Protein AF-A0A1M4ND52-F1 (afdb_monomer)

Sequence (112 aa):
MIVETLTRTENSGKLTYLYKYNLIEGKIFMEFNGGNQSIKSYGIEVERIDISHGKTVNIKNESIENISPQKEKVYKLLKMLHQHGVSPIHLVDVIGEYVDEWVRDFDLILEN

pLDDT: mean 94.56, std 6.14, range [56.28, 98.75]

Foldseek 3Di:
DFDDWDWDWDDDPQKIKIKIKTWDKDWDWDDDPNDIDIQIFIWIKMKIFIDGPNDTPDIDIAIDTRQASDSVVRVVVSVVCSVVVPHRVCPCVVCVVSSVVRVCNVVVVSVD

Radius of gyration: 16.42 Å; Cα contacts (8 Å, |Δi|>4): 220; chains: 1; bounding box: 44×20×49 Å

Solvent-accessible surface area (backbone atoms only — not comparable to full-atom values): 6278 Å² total; per-residue (Å²): 86,81,77,47,76,50,76,49,78,47,78,57,94,69,36,38,38,44,35,39,42,31,39,29,44,52,69,47,78,45,80,53,97,92,41,80,44,78,43,61,19,23,22,46,36,28,37,35,38,35,28,42,91,92,36,82,76,48,76,44,70,37,71,47,74,66,36,30,56,50,59,71,61,53,48,53,52,51,50,51,38,59,75,70,63,66,47,30,92,48,44,59,84,73,42,43,69,59,36,68,68,28,55,58,52,53,57,60,59,75,78,106

Nearest PDB structures (foldseek):
  3f8h-assembly1_B  TM=4.693E-01  e=2.797E+00  Ruegeria sp. TM1040
  5k95-assembly1_A  TM=6.028E-01  e=9.303E+00  Neisseria gonorrhoeae FA 1090
  6baq-assembly5_E  TM=3.039E-01  e=3.349E+00  Mus musculus

Secondary structure (DSSP, 8-state):
-EEEEEEEEEEETTEEEEEEEEEEEEEEEEEETTEEEEEEEEEEEEEEEEEETTEEEEEEEEEEEEEES-HHHHHHHH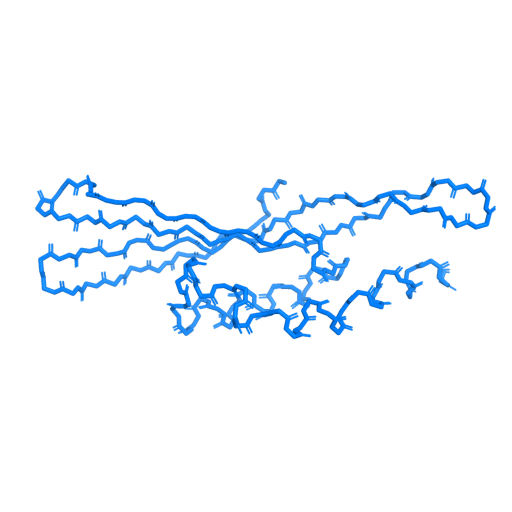HHHHHHT--GGGHHHHHHHHHHHHTHHHHHHHT-

Structure (mmCIF, N/CA/C/O backbone):
data_AF-A0A1M4ND52-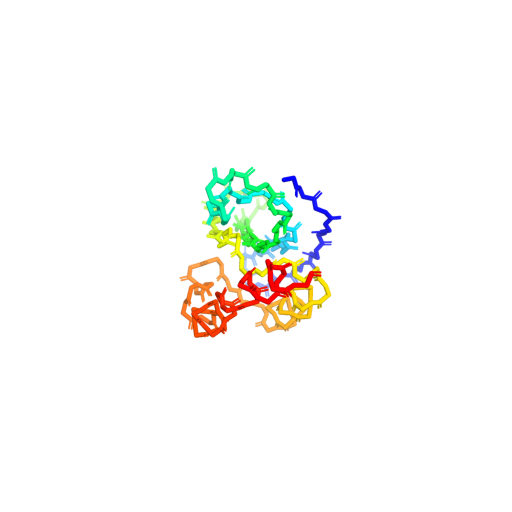F1
#
_entry.id   AF-A0A1M4ND52-F1
#
loop_
_atom_site.group_PDB
_atom_site.id
_atom_site.type_symbol
_atom_site.label_atom_id
_atom_site.label_alt_id
_atom_site.label_comp_id
_atom_site.label_asym_id
_atom_site.label_entity_id
_atom_site.label_seq_id
_atom_site.pdbx_PDB_ins_code
_atom_site.Cartn_x
_atom_site.Cartn_y
_atom_site.Cartn_z
_atom_site.occupancy
_atom_site.B_iso_or_equiv
_atom_site.auth_seq_id
_atom_site.auth_comp_id
_atom_site.auth_asym_id
_atom_site.auth_atom_id
_atom_site.pdbx_PDB_model_num
ATOM 1 N N . MET A 1 1 ? 10.485 4.369 0.777 1.00 94.31 1 MET A N 1
ATOM 2 C CA . MET A 1 1 ? 10.208 5.640 1.494 1.00 94.31 1 MET A CA 1
ATOM 3 C C . MET A 1 1 ? 8.735 5.974 1.332 1.00 94.31 1 MET A C 1
ATOM 5 O O . MET A 1 1 ? 8.254 5.871 0.216 1.00 94.31 1 MET A O 1
ATOM 9 N N . ILE A 1 2 ? 8.021 6.368 2.389 1.00 97.06 2 ILE A N 1
ATOM 10 C CA . ILE A 1 2 ? 6.630 6.833 2.249 1.00 97.06 2 ILE A CA 1
ATOM 11 C C . ILE A 1 2 ? 6.634 8.218 1.595 1.00 97.06 2 ILE A C 1
ATOM 13 O O . ILE A 1 2 ? 7.341 9.116 2.046 1.00 97.06 2 ILE A O 1
ATOM 17 N N . VAL A 1 3 ? 5.864 8.367 0.523 1.00 97.12 3 VAL A N 1
ATOM 18 C CA . VAL A 1 3 ? 5.712 9.616 -0.236 1.00 97.12 3 VAL A CA 1
ATOM 19 C C . VAL A 1 3 ? 4.428 10.334 0.145 1.00 97.12 3 VAL A C 1
ATOM 21 O O . VAL A 1 3 ? 4.409 11.558 0.232 1.00 97.12 3 VAL A O 1
ATOM 24 N N . GLU A 1 4 ? 3.351 9.582 0.354 1.00 97.88 4 GLU A N 1
ATOM 25 C CA . GLU A 1 4 ? 2.038 10.122 0.682 1.00 97.88 4 GLU A CA 1
ATOM 26 C C . GLU A 1 4 ? 1.249 9.108 1.507 1.00 97.88 4 GLU A C 1
ATOM 28 O O . GLU A 1 4 ? 1.418 7.902 1.331 1.00 97.88 4 GLU A O 1
ATOM 33 N N . THR A 1 5 ? 0.376 9.597 2.385 1.00 98.50 5 THR A N 1
ATOM 34 C CA . THR A 1 5 ? -0.489 8.767 3.226 1.00 98.50 5 THR A CA 1
ATOM 35 C C . THR A 1 5 ? -1.919 9.282 3.160 1.00 98.50 5 THR A C 1
ATOM 37 O O . THR A 1 5 ? -2.176 10.456 3.428 1.00 98.50 5 THR A O 1
ATOM 40 N N . LEU A 1 6 ? -2.861 8.384 2.878 1.00 98.69 6 LEU A N 1
ATOM 41 C CA . LEU A 1 6 ? -4.291 8.604 3.076 1.00 98.69 6 LEU A CA 1
ATOM 42 C C . LEU A 1 6 ? -4.734 7.848 4.327 1.00 98.69 6 LEU A C 1
ATOM 44 O O . LEU A 1 6 ? -4.377 6.686 4.517 1.00 98.69 6 LEU A O 1
ATOM 48 N N . THR A 1 7 ? -5.526 8.486 5.183 1.00 98.38 7 THR A N 1
ATOM 49 C CA . THR A 1 7 ? -6.051 7.861 6.402 1.00 98.38 7 THR A CA 1
ATOM 50 C C . THR A 1 7 ? -7.555 7.666 6.309 1.00 98.38 7 THR A C 1
ATOM 52 O O . THR A 1 7 ? -8.269 8.429 5.651 1.00 98.38 7 THR A O 1
ATOM 55 N N . ARG A 1 8 ? -8.051 6.615 6.957 1.00 97.56 8 ARG A N 1
ATOM 56 C CA . ARG A 1 8 ? -9.482 6.327 7.058 1.00 97.56 8 ARG A CA 1
ATOM 57 C C . ARG A 1 8 ? -9.780 5.739 8.427 1.00 97.56 8 ARG A C 1
ATOM 59 O O . ARG A 1 8 ? -9.050 4.878 8.904 1.00 97.56 8 ARG A O 1
ATOM 66 N N . THR A 1 9 ? -10.868 6.195 9.032 1.00 97.19 9 THR A N 1
ATOM 67 C CA . THR A 1 9 ? -11.345 5.682 10.315 1.00 97.19 9 THR A CA 1
ATOM 68 C C . THR A 1 9 ? -12.725 5.092 10.124 1.00 97.19 9 THR A C 1
ATOM 70 O O . THR A 1 9 ? -13.620 5.766 9.616 1.00 97.19 9 THR A O 1
ATOM 73 N N . GLU A 1 10 ? -12.907 3.853 10.564 1.00 95.38 10 GLU A N 1
ATOM 74 C CA . GLU A 1 10 ? -14.199 3.177 10.547 1.00 95.38 10 GLU A CA 1
ATOM 75 C C . GLU A 1 10 ? -14.572 2.731 11.955 1.00 95.38 10 GLU A C 1
ATOM 77 O O . GLU A 1 10 ? -13.745 2.203 12.695 1.00 95.38 10 GLU A O 1
ATOM 82 N N . ASN A 1 11 ? -15.833 2.933 12.329 1.00 93.81 11 ASN A N 1
ATOM 83 C CA . ASN A 1 11 ? -16.357 2.496 13.616 1.00 93.81 11 ASN A CA 1
ATOM 84 C C . ASN A 1 11 ? -17.356 1.363 13.387 1.00 93.81 11 ASN A C 1
ATOM 86 O O . ASN A 1 11 ? -18.331 1.534 12.658 1.00 93.81 11 ASN A O 1
ATOM 90 N N . SER A 1 12 ? -17.125 0.223 14.033 1.00 89.06 12 SER A N 1
ATOM 91 C CA . SER A 1 12 ? -18.015 -0.936 14.013 1.00 89.06 12 SER A CA 1
ATOM 92 C C . SER A 1 12 ? -18.278 -1.401 15.444 1.00 89.06 12 SER A C 1
ATOM 94 O O . SER A 1 12 ? -17.508 -2.150 16.050 1.00 89.06 12 SER A O 1
ATOM 96 N N . GLY A 1 13 ? -19.366 -0.898 16.030 1.00 88.81 13 GLY A N 1
ATOM 97 C CA . GLY A 1 13 ? -19.750 -1.203 17.408 1.00 88.81 13 GLY A CA 1
ATOM 98 C C . GLY A 1 13 ? -18.675 -0.797 18.423 1.00 88.81 13 GLY A C 1
ATOM 99 O O . GLY A 1 13 ? -18.461 0.385 18.667 1.00 88.81 13 GLY A O 1
ATOM 100 N N . LYS A 1 14 ? -18.019 -1.790 19.038 1.00 90.44 14 LYS A N 1
ATOM 101 C CA . LYS A 1 14 ? -16.949 -1.595 20.040 1.00 90.44 14 LYS A 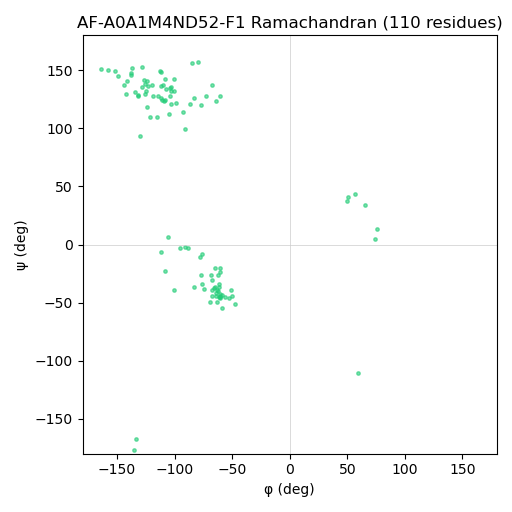CA 1
ATOM 102 C C . LYS A 1 14 ? -15.541 -1.542 19.438 1.00 90.44 14 LYS A C 1
ATOM 104 O O . LYS A 1 14 ? -14.573 -1.429 20.194 1.00 90.44 14 LYS A O 1
ATOM 109 N N . LEU A 1 15 ? -15.426 -1.711 18.122 1.00 94.81 15 LEU A N 1
ATOM 110 C CA . LEU A 1 15 ? -14.164 -1.688 17.397 1.00 94.81 15 LEU A CA 1
ATOM 111 C C . LEU A 1 15 ? -14.053 -0.401 16.583 1.00 94.81 15 LEU A C 1
ATOM 113 O O . LEU A 1 15 ? -14.981 -0.020 15.870 1.00 94.81 15 LEU A O 1
ATOM 117 N N . THR A 1 16 ? -12.892 0.232 16.670 1.00 96.94 16 THR A N 1
ATOM 118 C CA . THR A 1 16 ? -12.473 1.309 15.776 1.00 96.94 16 THR A CA 1
ATOM 119 C C . THR A 1 16 ? -11.320 0.790 14.933 1.00 96.94 16 THR A C 1
ATOM 121 O O . THR A 1 16 ? -10.331 0.298 15.472 1.00 96.94 16 THR A O 1
ATOM 124 N N . TYR A 1 17 ? -11.445 0.903 13.617 1.00 97.19 17 TYR A N 1
ATOM 125 C CA . TYR A 1 17 ? -10.412 0.550 12.657 1.00 97.19 17 TYR A CA 1
ATOM 126 C C . TYR A 1 17 ? -9.753 1.822 12.145 1.00 97.19 17 TYR A C 1
ATOM 128 O O . TYR A 1 17 ? -10.423 2.690 11.581 1.00 97.19 17 TYR A O 1
ATOM 136 N N . LEU A 1 18 ? -8.444 1.932 12.344 1.00 97.94 18 LEU A N 1
ATOM 137 C CA . LEU A 1 18 ? -7.630 3.009 11.798 1.00 97.94 18 LEU A CA 1
ATOM 138 C C . LEU A 1 18 ? -6.821 2.458 10.635 1.00 97.94 18 LEU A C 1
ATOM 140 O O . LEU A 1 18 ? -5.930 1.636 10.838 1.00 97.94 18 LEU A O 1
ATOM 144 N N . TYR A 1 19 ? -7.131 2.918 9.433 1.00 98.38 19 TYR A N 1
ATOM 145 C CA . TYR A 1 19 ? -6.427 2.546 8.220 1.00 98.38 19 TYR A CA 1
ATOM 146 C C . TYR A 1 19 ? -5.443 3.633 7.805 1.00 98.38 19 TYR A C 1
ATOM 148 O O . TYR A 1 19 ? -5.751 4.831 7.869 1.00 98.38 19 TYR A O 1
ATOM 156 N N . LYS A 1 20 ? -4.291 3.200 7.298 1.00 98.62 20 LYS A N 1
ATOM 157 C CA . LYS A 1 20 ? -3.360 4.031 6.537 1.00 98.62 20 LYS A CA 1
ATOM 158 C C . LYS A 1 20 ? -3.089 3.366 5.201 1.00 98.62 20 LYS A C 1
ATOM 160 O O . LYS A 1 20 ? -2.780 2.182 5.150 1.00 98.62 20 LYS A O 1
ATOM 165 N N . TYR A 1 21 ? -3.181 4.156 4.146 1.00 98.75 21 TYR A N 1
ATOM 166 C CA . TYR A 1 21 ? -2.849 3.774 2.785 1.00 98.75 21 TYR A CA 1
ATOM 167 C C . TYR A 1 21 ? -1.661 4.629 2.368 1.00 98.75 21 TYR A C 1
ATOM 169 O O . TYR A 1 21 ? -1.800 5.841 2.195 1.00 98.75 21 TYR A O 1
ATOM 177 N N . ASN A 1 22 ? -0.497 4.012 2.235 1.00 98.75 22 ASN A N 1
ATOM 178 C CA . ASN A 1 22 ? 0.755 4.687 1.947 1.00 98.75 22 ASN A CA 1
ATOM 179 C C . ASN A 1 22 ? 1.145 4.470 0.485 1.00 98.75 22 ASN A C 1
ATOM 181 O O . ASN A 1 22 ? 1.253 3.336 0.025 1.00 98.75 22 ASN A O 1
ATOM 185 N N . LEU A 1 23 ? 1.418 5.562 -0.228 1.00 98.75 23 LEU A N 1
ATOM 186 C CA . LEU A 1 23 ? 2.217 5.521 -1.446 1.00 98.75 23 LEU A CA 1
ATOM 187 C C . LEU A 1 23 ? 3.681 5.387 -1.035 1.00 98.75 23 LEU A C 1
ATOM 189 O O . LEU A 1 23 ? 4.212 6.274 -0.359 1.00 98.75 23 LEU A O 1
ATOM 193 N N . ILE A 1 24 ? 4.345 4.320 -1.461 1.00 98.62 24 ILE A N 1
ATOM 194 C CA . ILE A 1 24 ? 5.760 4.093 -1.168 1.00 98.62 24 ILE A CA 1
ATOM 195 C C . ILE A 1 24 ? 6.597 4.238 -2.437 1.00 98.62 24 ILE A C 1
ATOM 197 O O . ILE A 1 24 ? 6.219 3.778 -3.505 1.00 98.62 24 ILE A O 1
ATOM 201 N N . GLU A 1 25 ? 7.737 4.907 -2.327 1.00 98.38 25 GLU A N 1
ATOM 202 C CA . GLU A 1 25 ? 8.759 5.000 -3.367 1.00 98.38 25 GLU A CA 1
ATOM 203 C C . GLU A 1 25 ? 9.900 4.031 -3.059 1.00 98.38 25 GLU A C 1
ATOM 205 O O . GLU A 1 25 ? 10.433 4.004 -1.941 1.00 98.38 25 GLU A O 1
ATOM 210 N N . GLY A 1 26 ? 10.282 3.273 -4.076 1.00 96.75 26 GLY A N 1
ATOM 211 C CA . GLY A 1 26 ? 11.400 2.349 -4.101 1.00 96.75 26 GLY A CA 1
ATOM 212 C C . GLY A 1 26 ? 12.237 2.525 -5.364 1.00 96.75 26 GLY A C 1
ATOM 213 O O . GLY A 1 26 ? 12.123 3.511 -6.104 1.00 96.75 26 GLY A O 1
ATOM 214 N 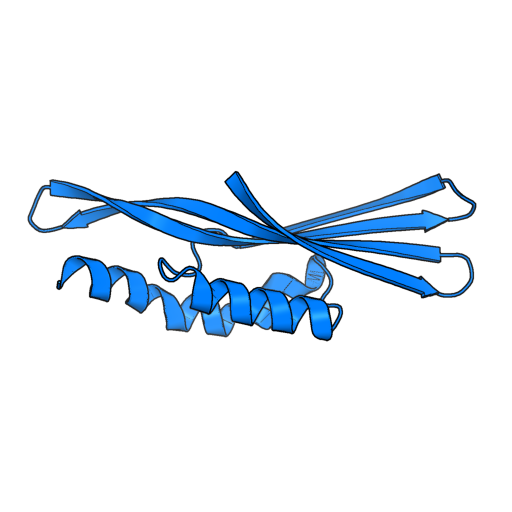N . LYS A 1 27 ? 13.117 1.558 -5.593 1.00 95.06 27 LYS A N 1
ATOM 215 C CA . LYS A 1 27 ? 13.954 1.475 -6.786 1.00 95.06 27 LYS A CA 1
ATOM 216 C C . LYS A 1 27 ? 14.058 0.023 -7.206 1.00 95.06 27 LYS A C 1
ATOM 218 O O . LYS A 1 27 ? 14.230 -0.841 -6.351 1.00 95.06 27 LYS A O 1
ATOM 223 N N . ILE A 1 28 ? 14.030 -0.206 -8.509 1.00 92.88 28 ILE A N 1
ATOM 224 C CA . ILE A 1 28 ? 14.394 -1.489 -9.098 1.00 92.88 28 ILE A CA 1
ATOM 225 C C . ILE A 1 28 ? 15.672 -1.320 -9.909 1.00 92.88 28 ILE A C 1
ATOM 227 O O . ILE A 1 28 ? 15.938 -0.245 -10.450 1.00 92.88 28 ILE A O 1
ATOM 231 N N . PHE A 1 29 ? 16.464 -2.381 -9.978 1.00 91.12 29 PHE A N 1
ATOM 232 C CA . PHE A 1 29 ? 17.643 -2.440 -10.828 1.00 91.12 29 PHE A CA 1
ATOM 233 C C . PHE A 1 29 ? 17.345 -3.391 -11.974 1.00 91.12 29 PHE A C 1
ATOM 235 O O . PHE A 1 29 ? 16.974 -4.537 -11.730 1.00 91.12 29 PHE A O 1
ATOM 242 N N . MET A 1 30 ? 17.490 -2.911 -13.202 1.00 86.69 30 MET A N 1
ATOM 243 C CA . MET A 1 30 ? 17.285 -3.710 -14.404 1.00 86.69 30 MET A CA 1
ATOM 244 C C . MET A 1 30 ? 18.511 -3.629 -15.298 1.00 86.69 30 MET A C 1
ATOM 246 O O . MET A 1 30 ? 19.134 -2.572 -15.418 1.00 86.69 30 MET A O 1
ATOM 250 N N . GLU A 1 31 ? 18.854 -4.755 -15.913 1.00 85.12 31 GLU A N 1
ATOM 251 C CA . GLU A 1 31 ? 19.905 -4.807 -16.918 1.00 85.12 31 GLU A CA 1
ATOM 252 C C . GLU A 1 31 ? 19.327 -4.384 -18.270 1.00 85.12 31 GLU A C 1
ATOM 254 O O . GLU A 1 31 ? 18.336 -4.940 -18.740 1.00 85.12 31 GLU A O 1
ATOM 259 N N . PHE A 1 32 ? 19.952 -3.394 -18.899 1.00 82.00 32 PHE A N 1
ATOM 260 C CA . PHE A 1 32 ? 19.574 -2.908 -20.2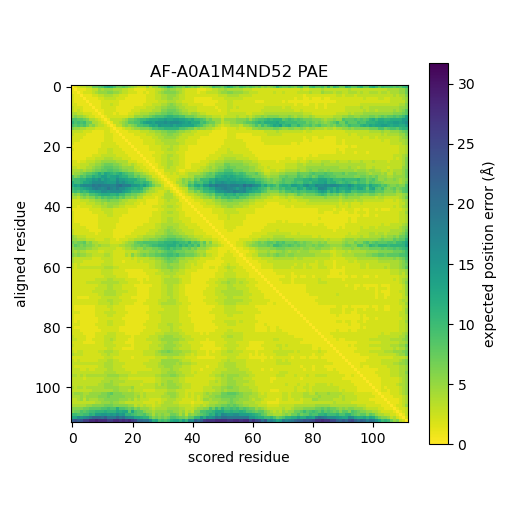17 1.00 82.00 32 PHE A CA 1
ATOM 261 C C . PHE A 1 32 ? 20.826 -2.544 -21.015 1.00 82.00 32 PHE A C 1
ATOM 263 O O . PHE A 1 32 ? 21.696 -1.823 -20.524 1.00 82.00 32 PHE A O 1
ATOM 270 N N . ASN A 1 33 ? 20.937 -3.052 -22.246 1.00 81.69 33 ASN A N 1
ATOM 271 C CA . ASN A 1 33 ? 22.091 -2.846 -23.134 1.00 81.69 33 ASN A CA 1
ATOM 272 C C . ASN A 1 33 ? 23.463 -3.124 -22.476 1.00 81.69 33 ASN A C 1
ATOM 274 O O . ASN A 1 33 ? 24.440 -2.421 -22.734 1.00 81.69 33 ASN A O 1
ATOM 278 N N . GLY A 1 34 ? 23.541 -4.148 -21.617 1.00 80.38 34 GLY A N 1
ATOM 279 C CA . GLY A 1 34 ? 24.778 -4.550 -20.935 1.00 80.38 34 GLY A CA 1
ATOM 280 C C . GLY A 1 34 ? 25.198 -3.646 -19.769 1.00 80.38 34 GLY A C 1
ATOM 281 O O . GLY A 1 34 ? 26.335 -3.740 -19.306 1.00 80.38 34 GLY A O 1
ATOM 282 N N . GLY A 1 35 ? 24.309 -2.765 -19.294 1.00 82.19 35 GLY A N 1
ATOM 283 C CA . GLY A 1 35 ? 24.502 -1.952 -18.094 1.00 82.19 35 GLY A CA 1
ATOM 284 C C . GLY A 1 35 ? 23.324 -2.059 -17.123 1.00 82.19 35 GLY A C 1
ATOM 285 O O . GLY A 1 35 ? 22.190 -2.293 -17.529 1.00 82.19 35 GLY A O 1
ATOM 286 N N . ASN A 1 36 ? 23.579 -1.851 -15.829 1.00 85.44 36 ASN A N 1
ATOM 287 C CA . ASN A 1 36 ? 22.524 -1.800 -14.814 1.00 85.44 36 ASN A CA 1
ATOM 288 C C . ASN A 1 36 ? 21.954 -0.385 -14.706 1.00 85.44 36 ASN A C 1
ATOM 290 O O . ASN A 1 36 ? 22.672 0.553 -14.351 1.00 85.44 36 ASN A O 1
ATOM 294 N N . GLN A 1 37 ? 20.653 -0.243 -14.940 1.00 87.88 37 GLN A N 1
ATOM 295 C CA . GLN A 1 37 ? 19.911 0.981 -14.674 1.00 87.88 37 GLN A CA 1
ATOM 296 C C . GLN A 1 37 ? 19.086 0.855 -13.396 1.00 87.88 37 GLN A C 1
ATOM 298 O O . GLN A 1 37 ? 18.416 -0.144 -13.152 1.00 87.88 37 GLN A O 1
ATOM 303 N N . SER A 1 38 ? 19.126 1.907 -12.577 1.00 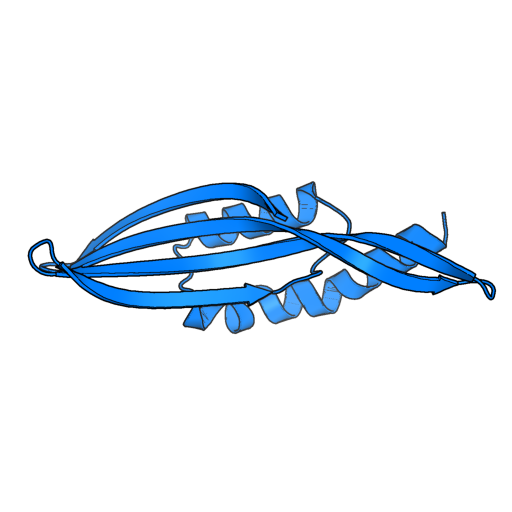91.56 38 SER A N 1
ATOM 304 C CA . SER A 1 38 ? 18.246 2.068 -11.420 1.00 91.56 38 SER A CA 1
ATOM 305 C C . SER A 1 38 ? 17.018 2.860 -11.842 1.00 91.56 38 SER A C 1
ATOM 307 O O . SER A 1 38 ? 17.123 4.065 -12.074 1.00 91.56 38 SER A O 1
ATOM 309 N N . ILE A 1 39 ? 15.849 2.233 -11.823 1.00 93.75 39 ILE A N 1
ATOM 310 C CA . ILE A 1 39 ? 14.580 2.889 -12.136 1.00 93.75 39 ILE A CA 1
ATOM 311 C C . ILE A 1 39 ? 13.825 3.169 -10.844 1.00 93.75 39 ILE A C 1
ATOM 313 O O . ILE A 1 39 ? 13.704 2.312 -9.966 1.00 93.75 39 ILE A O 1
ATOM 317 N N . LYS A 1 40 ? 13.331 4.402 -10.709 1.00 95.06 40 LYS A N 1
ATOM 318 C CA . LYS A 1 40 ? 12.450 4.767 -9.601 1.00 95.06 40 LYS A CA 1
ATOM 319 C C . LYS A 1 40 ? 11.119 4.041 -9.763 1.00 95.06 40 LYS A C 1
ATOM 321 O O . LYS A 1 40 ? 10.572 3.989 -10.857 1.00 95.06 40 LYS A O 1
ATOM 326 N N . SER A 1 41 ? 10.598 3.524 -8.662 1.00 97.06 41 SER A N 1
ATOM 327 C CA . SER A 1 41 ? 9.403 2.697 -8.663 1.00 97.06 41 SER A CA 1
ATOM 328 C C . SER A 1 41 ? 8.471 3.077 -7.523 1.00 97.06 41 SER A C 1
ATOM 330 O O . SER A 1 41 ? 8.926 3.573 -6.491 1.00 97.06 41 SER A O 1
ATOM 332 N N . TYR A 1 42 ? 7.172 2.867 -7.701 1.00 98.44 42 TYR A N 1
ATOM 333 C CA . TYR A 1 42 ? 6.156 3.184 -6.707 1.00 98.44 42 TYR A CA 1
ATOM 334 C C . TYR A 1 42 ? 5.325 1.954 -6.369 1.00 98.44 42 TYR A C 1
ATOM 336 O O . TYR A 1 42 ? 4.988 1.162 -7.242 1.00 98.44 42 TYR A O 1
ATOM 344 N N . GLY A 1 43 ? 4.990 1.809 -5.094 1.00 98.44 43 GLY A N 1
ATOM 345 C CA . GLY A 1 43 ? 4.166 0.738 -4.554 1.00 98.44 43 GLY A CA 1
ATOM 346 C C . GLY A 1 43 ? 3.125 1.267 -3.575 1.00 98.44 43 GLY A C 1
ATOM 347 O O . GLY A 1 43 ? 3.022 2.477 -3.341 1.00 98.44 43 GLY A O 1
ATOM 348 N N . ILE A 1 44 ? 2.368 0.348 -2.988 1.00 98.75 44 ILE A N 1
ATOM 349 C CA . ILE A 1 44 ? 1.320 0.649 -2.014 1.00 98.75 44 ILE A CA 1
ATOM 350 C C . ILE A 1 44 ? 1.529 -0.210 -0.772 1.00 98.75 44 ILE A C 1
ATOM 352 O O . ILE A 1 44 ? 1.755 -1.411 -0.874 1.00 98.75 44 ILE A O 1
ATOM 356 N N . GLU A 1 45 ? 1.404 0.404 0.397 1.00 98.69 45 GLU A N 1
ATOM 357 C CA . GLU A 1 45 ? 1.312 -0.282 1.685 1.00 98.69 45 GLU A CA 1
ATOM 358 C C . GLU A 1 45 ? -0.024 0.073 2.345 1.00 98.69 45 GLU A C 1
ATOM 360 O O . GLU A 1 45 ? -0.445 1.233 2.329 1.00 98.69 45 GLU A O 1
ATOM 365 N N . VAL A 1 46 ? -0.698 -0.920 2.924 1.00 98.62 46 VAL A N 1
ATOM 366 C CA . VAL A 1 46 ? -1.944 -0.734 3.667 1.00 98.62 46 VAL A CA 1
ATOM 367 C C . VAL A 1 46 ? -1.780 -1.287 5.073 1.00 98.62 46 VAL A C 1
ATOM 369 O O . VAL A 1 46 ? -1.614 -2.487 5.265 1.00 98.62 46 VAL A O 1
ATOM 372 N N . GLU A 1 47 ? -1.922 -0.412 6.064 1.00 98.50 47 GLU A N 1
ATOM 373 C CA . GLU A 1 47 ? -1.941 -0.753 7.486 1.00 98.50 47 GLU A CA 1
ATOM 374 C C . GLU A 1 47 ? -3.361 -0.599 8.040 1.00 98.50 47 GLU A C 1
ATOM 376 O O . GLU A 1 47 ? -4.078 0.346 7.704 1.00 98.50 47 GLU A O 1
ATOM 381 N N . ARG A 1 48 ? -3.755 -1.500 8.942 1.00 98.19 48 ARG A N 1
ATOM 382 C CA . ARG A 1 48 ? -4.958 -1.387 9.766 1.00 98.19 48 ARG A CA 1
ATOM 383 C C . ARG A 1 48 ? -4.636 -1.675 11.227 1.00 98.19 48 ARG A C 1
ATOM 385 O O . ARG A 1 48 ? -4.100 -2.734 11.549 1.00 98.19 48 ARG A O 1
ATOM 392 N N . ILE A 1 49 ? -5.027 -0.761 12.106 1.00 98.00 49 ILE A N 1
ATOM 393 C CA . ILE A 1 49 ? -4.970 -0.923 13.559 1.00 98.00 49 ILE A CA 1
ATOM 394 C C . ILE A 1 49 ? -6.397 -1.073 14.084 1.00 98.00 49 ILE A C 1
ATOM 396 O O . ILE A 1 49 ? -7.235 -0.194 13.880 1.00 98.00 49 ILE A O 1
ATOM 400 N N . ASP A 1 50 ? -6.657 -2.171 14.787 1.00 97.19 50 ASP A N 1
ATOM 401 C CA . ASP A 1 50 ? -7.955 -2.472 15.384 1.00 97.19 50 ASP A CA 1
ATOM 402 C C . ASP A 1 50 ? -7.896 -2.075 16.866 1.00 97.19 50 ASP A C 1
ATOM 404 O O . ASP A 1 50 ? -7.059 -2.573 17.627 1.00 97.19 50 ASP A O 1
ATOM 408 N N . ILE A 1 51 ? -8.782 -1.178 17.289 1.00 97.44 51 ILE A N 1
ATOM 409 C CA . ILE A 1 51 ? -8.845 -0.641 18.650 1.00 97.44 51 ILE A CA 1
ATOM 410 C C . ILE A 1 51 ? -10.151 -1.088 19.299 1.00 97.44 51 ILE A C 1
ATOM 412 O O . ILE A 1 51 ? -11.229 -0.858 18.758 1.00 97.44 51 ILE A O 1
ATOM 416 N N . SER A 1 52 ? -10.068 -1.677 20.492 1.00 96.19 52 SER A N 1
ATOM 417 C CA . SER A 1 52 ? -11.222 -2.000 21.332 1.00 96.19 52 SER A CA 1
ATOM 418 C C . SER A 1 52 ? -11.051 -1.397 22.719 1.00 96.19 52 SER A C 1
ATOM 420 O O . SER A 1 52 ? -10.014 -1.582 23.352 1.00 96.19 52 SER A O 1
ATOM 422 N N . HIS A 1 53 ? -12.066 -0.681 23.212 1.00 91.00 53 HIS A N 1
ATOM 423 C CA . HIS A 1 53 ? -12.040 -0.037 24.537 1.00 91.00 53 HIS A CA 1
ATOM 424 C C . HIS A 1 53 ? -10.774 0.818 24.772 1.00 91.00 53 HIS A C 1
ATOM 426 O O . HIS A 1 53 ? -10.164 0.773 25.839 1.00 91.00 53 HIS A O 1
ATOM 432 N N . GLY A 1 54 ? -10.343 1.557 23.743 1.00 88.56 54 GLY A N 1
ATOM 433 C CA . GLY A 1 54 ? -9.150 2.410 23.792 1.00 88.56 54 GLY A CA 1
ATOM 434 C C . GLY A 1 54 ? -7.810 1.665 23.763 1.00 88.56 54 GLY A C 1
ATOM 435 O O . GLY A 1 54 ? -6.769 2.303 23.878 1.00 88.56 54 GLY A O 1
ATOM 436 N N . LYS A 1 55 ? -7.808 0.336 23.603 1.00 94.62 55 LYS A N 1
ATOM 437 C CA . LYS A 1 55 ? -6.593 -0.478 23.489 1.00 94.62 55 LYS A CA 1
ATOM 438 C C . LYS A 1 55 ? -6.465 -1.059 22.091 1.00 94.62 55 LYS A C 1
ATOM 440 O O . LYS A 1 55 ? -7.435 -1.584 21.547 1.00 94.62 55 LYS A O 1
ATOM 445 N N . THR A 1 56 ? -5.260 -1.016 21.536 1.00 96.31 56 THR A N 1
ATOM 446 C CA . THR A 1 56 ? -4.934 -1.759 20.319 1.00 96.31 56 THR A CA 1
ATOM 447 C C . THR A 1 56 ? -5.052 -3.251 20.599 1.00 96.31 56 THR A C 1
ATOM 449 O O . THR A 1 56 ? -4.414 -3.760 21.519 1.00 96.31 56 THR A O 1
ATOM 452 N N . VAL A 1 57 ? -5.880 -3.939 19.819 1.00 96.88 57 VAL A N 1
ATOM 453 C CA . VAL A 1 57 ? -6.085 -5.389 19.929 1.00 96.88 57 VAL A CA 1
ATOM 454 C C . VAL A 1 57 ? -5.473 -6.154 18.764 1.00 96.88 57 VAL A C 1
ATOM 456 O O . VAL A 1 57 ? -5.180 -7.336 18.911 1.00 96.88 57 VAL A O 1
ATOM 459 N N . ASN A 1 58 ? -5.264 -5.501 17.618 1.00 96.56 58 ASN A N 1
ATOM 460 C CA . ASN A 1 58 ? -4.679 -6.128 16.439 1.00 96.56 58 ASN A CA 1
ATOM 461 C C . ASN A 1 58 ? -4.059 -5.073 15.509 1.00 96.56 58 ASN A C 1
ATOM 463 O O . ASN A 1 58 ? -4.516 -3.931 15.463 1.00 96.56 58 ASN A O 1
ATOM 467 N N . ILE A 1 59 ? -3.022 -5.471 14.774 1.00 97.00 59 ILE A N 1
ATOM 468 C CA . ILE A 1 59 ? -2.376 -4.673 13.728 1.00 97.00 59 ILE A CA 1
ATOM 469 C C . ILE A 1 59 ? -2.185 -5.591 12.522 1.00 97.00 59 ILE A C 1
ATOM 471 O O . ILE A 1 59 ? -1.705 -6.718 12.659 1.00 97.00 59 ILE A O 1
ATOM 475 N N . LYS A 1 60 ? -2.587 -5.124 11.343 1.00 97.81 60 LYS A N 1
ATOM 476 C CA . LYS A 1 60 ? -2.392 -5.805 10.062 1.00 97.81 60 LYS A CA 1
ATOM 477 C C . LYS A 1 60 ? -1.690 -4.857 9.108 1.00 97.81 60 LYS A C 1
ATOM 479 O O . LYS A 1 60 ? -2.052 -3.689 9.051 1.00 97.81 60 LYS A O 1
ATOM 484 N N . ASN A 1 61 ? -0.726 -5.374 8.365 1.00 97.50 61 ASN A N 1
ATOM 485 C CA . ASN A 1 61 ? -0.040 -4.649 7.310 1.00 97.50 61 ASN A CA 1
ATOM 486 C C . ASN A 1 61 ? 0.129 -5.586 6.114 1.00 97.50 61 ASN A C 1
ATOM 488 O O . ASN A 1 61 ? 0.304 -6.786 6.318 1.00 97.50 61 ASN A O 1
ATOM 492 N N . GLU A 1 62 ? 0.053 -5.033 4.915 1.00 98.44 62 GLU A N 1
ATOM 493 C CA . GLU A 1 62 ? 0.413 -5.697 3.668 1.00 98.44 62 GLU A CA 1
ATOM 494 C C . GLU A 1 62 ? 0.931 -4.647 2.689 1.00 98.44 62 GLU A C 1
ATOM 496 O O . GLU A 1 62 ? 0.438 -3.513 2.669 1.00 98.44 62 GLU A O 1
ATOM 501 N N . SER A 1 63 ? 1.908 -5.017 1.870 1.00 97.94 63 SER A N 1
ATOM 502 C CA . SER A 1 63 ? 2.458 -4.123 0.861 1.00 97.94 63 SER A CA 1
ATOM 503 C C . SER A 1 63 ? 2.705 -4.834 -0.459 1.00 97.94 63 SER A C 1
ATOM 505 O O . SER A 1 63 ? 3.050 -6.010 -0.520 1.00 97.94 63 SER A O 1
ATOM 507 N N . ILE A 1 64 ? 2.547 -4.079 -1.542 1.00 98.00 64 ILE A N 1
ATOM 508 C CA . ILE A 1 64 ? 3.052 -4.467 -2.851 1.00 98.00 64 ILE A CA 1
ATOM 509 C C . ILE A 1 64 ? 4.007 -3.378 -3.304 1.00 98.00 64 ILE A C 1
ATOM 511 O O . ILE A 1 64 ? 3.623 -2.237 -3.584 1.00 98.00 64 ILE A O 1
ATOM 515 N N . GLU A 1 65 ? 5.282 -3.736 -3.322 1.00 96.81 65 GLU A N 1
ATOM 516 C CA . GLU A 1 65 ? 6.340 -2.874 -3.813 1.00 96.81 65 GLU A CA 1
ATOM 517 C C . GLU A 1 65 ? 6.395 -2.908 -5.340 1.00 96.81 65 GLU A C 1
ATOM 519 O O . GLU A 1 65 ? 5.998 -3.876 -5.980 1.00 96.81 65 GLU A O 1
ATOM 524 N N . ASN A 1 66 ? 6.954 -1.851 -5.920 1.00 95.62 66 ASN A N 1
ATOM 525 C CA . ASN A 1 66 ? 7.329 -1.804 -7.328 1.00 95.62 66 ASN A CA 1
ATOM 526 C C . ASN A 1 66 ? 6.201 -2.078 -8.343 1.00 95.62 66 ASN A C 1
ATOM 528 O O . ASN A 1 66 ? 6.409 -2.762 -9.337 1.00 95.62 66 ASN A O 1
ATOM 532 N N . ILE A 1 67 ? 5.025 -1.496 -8.116 1.00 97.44 67 ILE A N 1
ATOM 533 C CA . ILE A 1 67 ? 3.835 -1.641 -8.965 1.00 97.44 67 ILE A CA 1
ATOM 534 C C . ILE A 1 67 ? 4.033 -0.982 -10.337 1.00 97.44 67 ILE A C 1
ATOM 536 O O . ILE A 1 67 ? 3.633 -1.522 -11.361 1.00 97.44 67 ILE A O 1
ATOM 540 N N . SER A 1 68 ? 4.593 0.227 -10.365 1.00 97.31 68 SER A N 1
ATOM 541 C CA . SER A 1 68 ? 4.839 0.978 -11.601 1.00 97.31 68 SER A CA 1
ATOM 542 C C . SER A 1 68 ? 5.826 2.111 -11.325 1.00 97.31 68 SER A C 1
ATOM 544 O O . SER A 1 68 ? 5.836 2.667 -10.220 1.00 97.31 68 SER A O 1
ATOM 546 N N . PRO A 1 69 ? 6.631 2.532 -12.311 1.00 96.31 69 PRO A N 1
ATOM 547 C CA . PRO A 1 69 ? 7.465 3.718 -12.179 1.00 96.31 69 PRO A CA 1
ATOM 548 C C . PRO A 1 69 ? 6.668 5.030 -12.311 1.00 96.31 69 PRO A C 1
ATOM 550 O O . PRO A 1 69 ? 7.194 6.112 -12.047 1.00 96.31 69 PRO A O 1
ATOM 553 N N . GLN A 1 70 ? 5.385 4.969 -12.682 1.00 96.94 70 GLN A N 1
ATOM 554 C CA . GLN A 1 70 ? 4.529 6.141 -12.848 1.00 96.94 70 GLN A CA 1
ATOM 555 C C . GLN A 1 70 ? 3.785 6.486 -11.550 1.00 96.94 70 GLN A C 1
ATOM 557 O O . GLN A 1 70 ? 2.726 5.925 -11.254 1.00 96.94 70 GLN A O 1
ATOM 562 N N . LYS A 1 71 ? 4.291 7.477 -10.801 1.00 97.25 71 LYS A N 1
ATOM 563 C CA . LYS A 1 71 ? 3.714 7.918 -9.514 1.00 97.25 71 LYS A CA 1
ATOM 564 C C . LYS A 1 71 ? 2.200 8.129 -9.570 1.00 97.25 71 LYS A C 1
ATOM 566 O O . LYS A 1 71 ? 1.470 7.595 -8.741 1.00 97.25 71 LYS A O 1
ATOM 571 N N . GLU A 1 72 ? 1.722 8.898 -10.548 1.00 97.44 72 GLU A N 1
ATOM 572 C CA . GLU A 1 72 ? 0.305 9.274 -10.626 1.00 97.44 72 GLU A CA 1
ATOM 573 C C . GLU A 1 72 ? -0.617 8.094 -10.935 1.00 97.44 72 GLU A C 1
ATOM 575 O O . GLU A 1 72 ? -1.786 8.095 -10.546 1.00 97.44 72 GLU A O 1
ATOM 580 N N . LYS A 1 73 ? -0.095 7.064 -11.604 1.00 96.50 73 LYS A N 1
ATOM 581 C CA . LYS A 1 73 ? -0.824 5.828 -11.890 1.00 96.50 73 LYS A CA 1
ATOM 582 C C . LYS A 1 73 ? -1.052 5.041 -10.596 1.00 96.50 73 LYS A C 1
ATOM 584 O O . LYS A 1 73 ? -2.194 4.732 -10.258 1.00 96.50 73 LYS A O 1
ATOM 589 N N . VAL A 1 74 ? 0.012 4.840 -9.815 1.00 98.31 74 VAL A N 1
ATOM 590 C CA . VAL A 1 74 ? -0.049 4.168 -8.503 1.00 98.31 74 VAL A CA 1
ATOM 591 C C . VAL A 1 74 ? -0.865 4.980 -7.495 1.00 98.31 74 VAL A C 1
ATOM 593 O O . VAL A 1 74 ? -1.649 4.424 -6.732 1.00 98.31 74 VAL A O 1
ATOM 596 N N . TYR A 1 75 ? -0.774 6.309 -7.528 1.00 98.56 75 TYR A N 1
ATOM 597 C CA . TYR A 1 75 ? -1.559 7.171 -6.648 1.00 98.56 75 TYR A CA 1
ATOM 598 C C . TYR A 1 75 ? -3.072 7.102 -6.918 1.00 98.56 75 TYR A C 1
ATOM 600 O O . TYR A 1 75 ? -3.875 7.097 -5.982 1.00 98.56 75 TYR A O 1
ATOM 608 N N . LYS A 1 76 ? -3.497 6.993 -8.183 1.00 98.31 76 LYS A N 1
ATOM 609 C CA . LYS A 1 76 ? -4.914 6.755 -8.516 1.00 98.31 76 LYS A CA 1
ATOM 610 C C . LYS A 1 76 ? -5.405 5.412 -7.974 1.00 98.31 76 LYS A C 1
ATOM 612 O O . LYS A 1 76 ? -6.516 5.350 -7.449 1.00 98.31 76 LYS A O 1
ATOM 617 N N . LEU A 1 77 ? -4.571 4.374 -8.045 1.00 98.31 77 LEU A N 1
ATOM 618 C CA . LEU A 1 77 ? -4.870 3.070 -7.456 1.00 98.31 77 LEU A CA 1
ATOM 619 C C . LEU A 1 77 ? -4.990 3.163 -5.926 1.00 98.31 77 LEU A C 1
ATOM 621 O O . LEU A 1 77 ? -5.972 2.689 -5.361 1.00 98.31 77 LEU A O 1
ATOM 625 N N . LEU A 1 78 ? -4.074 3.878 -5.263 1.00 98.69 78 LEU A N 1
ATOM 626 C CA . LEU A 1 78 ? -4.134 4.157 -3.822 1.00 98.69 78 LEU A CA 1
ATOM 627 C C . LEU A 1 78 ? -5.449 4.839 -3.416 1.00 98.69 78 LEU A C 1
ATOM 629 O O . LEU A 1 78 ? -6.078 4.440 -2.435 1.00 98.69 78 LEU A O 1
ATOM 633 N N . LYS A 1 79 ? -5.889 5.851 -4.177 1.00 98.56 79 LYS A N 1
ATOM 634 C CA . LYS A 1 79 ? -7.175 6.524 -3.939 1.00 98.56 79 LYS A CA 1
ATOM 635 C C . LYS A 1 79 ? -8.351 5.566 -4.052 1.00 98.56 79 LYS A C 1
ATOM 637 O O . LYS A 1 79 ? -9.243 5.624 -3.213 1.00 98.56 79 LYS A O 1
ATOM 642 N N . MET A 1 80 ? -8.345 4.689 -5.052 1.00 98.31 80 MET A N 1
ATOM 643 C CA . MET A 1 80 ? -9.393 3.685 -5.228 1.00 98.31 80 MET A CA 1
ATOM 644 C C . MET A 1 80 ? -9.460 2.744 -4.015 1.00 98.31 80 MET A C 1
ATOM 646 O O . MET A 1 80 ? -10.545 2.539 -3.472 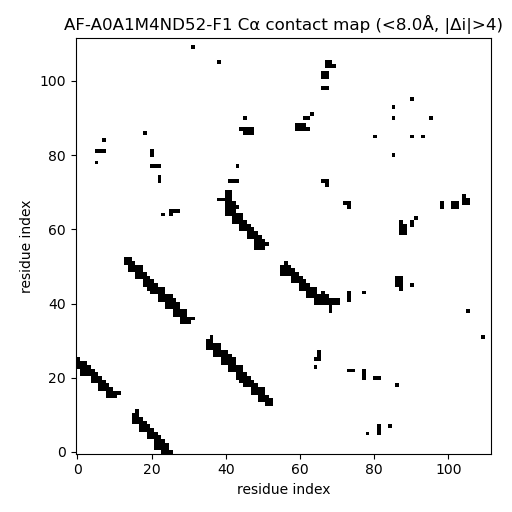1.00 98.31 80 MET A O 1
ATOM 650 N N . LEU A 1 81 ? -8.316 2.260 -3.520 1.00 98.50 81 LEU A N 1
ATOM 651 C CA . LEU A 1 81 ? -8.252 1.416 -2.319 1.00 98.50 81 LEU A CA 1
ATOM 652 C C . LEU A 1 81 ? -8.785 2.127 -1.073 1.00 98.50 81 LEU A C 1
ATOM 654 O O . LEU A 1 81 ? -9.591 1.566 -0.328 1.00 98.50 81 LEU A O 1
ATOM 658 N N . HIS A 1 82 ? -8.365 3.378 -0.869 1.00 98.56 82 HIS A N 1
ATOM 659 C CA . HIS A 1 82 ? -8.817 4.215 0.242 1.00 98.56 82 HIS A CA 1
ATOM 660 C C . HIS A 1 82 ? -10.328 4.459 0.197 1.00 98.56 82 HIS A C 1
ATOM 662 O O . HIS A 1 82 ? -11.007 4.309 1.215 1.00 98.56 82 HIS A O 1
ATOM 668 N N . GLN A 1 83 ? -10.869 4.779 -0.981 1.00 98.06 83 GLN A N 1
ATOM 669 C CA . GLN A 1 83 ? -12.297 5.032 -1.188 1.00 98.06 83 GLN A CA 1
ATOM 670 C C . GLN A 1 83 ? -13.151 3.801 -0.879 1.00 98.06 83 GLN A C 1
ATOM 672 O O . GLN A 1 83 ? -14.197 3.929 -0.237 1.00 98.06 83 GLN A O 1
ATOM 677 N N . HIS A 1 84 ? -12.683 2.613 -1.258 1.00 97.12 84 HIS A N 1
ATOM 678 C CA . HIS A 1 84 ? -13.398 1.358 -1.019 1.00 97.12 84 HIS A CA 1
ATOM 679 C C . HIS A 1 84 ? -13.084 0.715 0.339 1.00 97.12 84 HIS A C 1
ATOM 681 O O . HIS A 1 84 ? -13.695 -0.291 0.680 1.00 97.12 84 HIS A O 1
ATOM 687 N N . GLY A 1 85 ? -12.182 1.294 1.139 1.00 96.75 85 GLY A N 1
ATOM 688 C CA . GLY A 1 85 ? -11.841 0.755 2.458 1.00 96.75 85 GLY A CA 1
ATOM 689 C C . GLY A 1 85 ? -11.169 -0.617 2.378 1.00 96.75 85 GLY A C 1
ATOM 690 O O . GLY A 1 85 ? -11.386 -1.464 3.242 1.00 96.75 85 GLY A O 1
ATOM 691 N N . VAL A 1 86 ? -10.375 -0.862 1.330 1.00 97.88 86 VAL A N 1
ATOM 692 C CA . VAL A 1 86 ? -9.716 -2.160 1.130 1.00 97.88 86 VAL A CA 1
ATOM 693 C C . VAL A 1 86 ? -8.796 -2.443 2.310 1.00 97.88 86 VAL A C 1
ATOM 695 O O . VAL A 1 86 ? -7.991 -1.599 2.704 1.00 97.88 86 VAL A O 1
ATOM 698 N N . SER A 1 87 ? -8.943 -3.618 2.913 1.00 96.88 87 SER A N 1
ATOM 699 C CA . SER A 1 87 ? -8.138 -4.017 4.064 1.00 96.88 87 SER A CA 1
ATOM 700 C C . SER A 1 87 ? -6.805 -4.632 3.634 1.00 96.88 87 SER A C 1
ATOM 702 O O . SER A 1 87 ? -6.781 -5.257 2.575 1.00 96.88 87 SER A O 1
ATOM 704 N N . PRO A 1 88 ? -5.765 -4.611 4.491 1.00 97.88 88 PRO A N 1
ATOM 705 C CA . PRO A 1 88 ? -4.449 -5.172 4.166 1.00 97.88 88 PRO A CA 1
ATOM 706 C C . PRO A 1 88 ? -4.509 -6.605 3.615 1.00 97.88 88 PRO A C 1
ATOM 708 O O . PRO A 1 88 ? -3.922 -6.905 2.588 1.00 97.88 88 PRO A O 1
ATOM 711 N N . ILE A 1 89 ? -5.320 -7.468 4.235 1.00 97.19 89 ILE A N 1
ATOM 712 C CA . ILE A 1 89 ? -5.449 -8.884 3.848 1.00 97.19 89 ILE A CA 1
ATOM 713 C C . ILE A 1 89 ? -6.050 -9.116 2.454 1.00 97.19 89 ILE A C 1
ATOM 715 O O . ILE A 1 89 ? -5.888 -10.199 1.918 1.00 97.19 89 ILE A O 1
ATOM 719 N N . HIS A 1 90 ? -6.759 -8.129 1.900 1.00 96.81 90 HIS A N 1
ATOM 720 C CA . HIS A 1 90 ? -7.390 -8.210 0.579 1.00 96.81 90 HIS A CA 1
ATOM 721 C C . HIS A 1 90 ? -6.619 -7.376 -0.455 1.00 96.81 90 HIS A C 1
ATOM 723 O O . HIS A 1 90 ? -7.104 -7.184 -1.565 1.00 96.81 90 HIS A O 1
ATOM 729 N N . LEU A 1 91 ? -5.456 -6.813 -0.094 1.00 97.94 91 LEU A N 1
ATOM 730 C CA . LEU A 1 91 ? -4.715 -5.911 -0.973 1.00 97.94 91 LEU A CA 1
ATOM 731 C C . LEU A 1 91 ? -4.354 -6.609 -2.287 1.00 97.94 91 LEU A C 1
ATOM 733 O O . LEU A 1 91 ? -4.720 -6.118 -3.351 1.00 97.94 91 LEU A O 1
ATOM 737 N N . VAL A 1 92 ? -3.696 -7.768 -2.199 1.00 96.06 92 VAL A N 1
ATOM 738 C CA . VAL A 1 92 ? -3.256 -8.551 -3.363 1.00 96.06 92 VAL A CA 1
ATOM 739 C C . VAL A 1 92 ? -4.440 -8.980 -4.222 1.00 96.06 92 VAL A C 1
ATOM 741 O O . VAL A 1 92 ? -4.395 -8.797 -5.433 1.00 96.06 92 VAL A O 1
ATOM 744 N N . ASP A 1 93 ? -5.523 -9.456 -3.609 1.00 96.88 93 ASP A N 1
ATOM 745 C CA . ASP A 1 93 ? -6.717 -9.889 -4.345 1.00 96.88 93 ASP A CA 1
ATOM 746 C C . ASP A 1 93 ? -7.355 -8.747 -5.149 1.00 96.88 93 ASP A C 1
ATOM 748 O O . ASP A 1 93 ? -7.904 -8.971 -6.223 1.00 96.88 93 ASP A O 1
ATOM 752 N N . VAL A 1 94 ? -7.291 -7.513 -4.636 1.00 97.31 94 VAL A N 1
ATOM 753 C CA . VAL A 1 94 ? -7.895 -6.347 -5.292 1.00 97.31 94 VAL A CA 1
ATOM 754 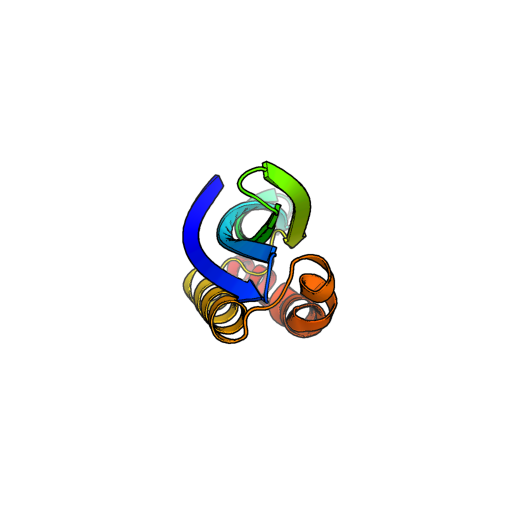C C . VAL A 1 94 ? -6.993 -5.758 -6.371 1.00 97.31 94 VAL A C 1
ATOM 756 O O . VAL A 1 94 ? -7.510 -5.267 -7.375 1.00 97.31 94 VAL A O 1
ATOM 759 N N . ILE A 1 95 ? -5.668 -5.744 -6.170 1.00 97.25 95 ILE A N 1
ATOM 760 C CA . ILE A 1 95 ? -4.756 -5.046 -7.092 1.00 97.25 95 ILE A CA 1
ATOM 761 C C . ILE A 1 95 ? -3.833 -5.937 -7.914 1.00 97.25 95 ILE A C 1
ATOM 763 O O . ILE A 1 95 ? -3.165 -5.405 -8.796 1.00 97.25 95 ILE A O 1
ATOM 767 N N . GLY A 1 96 ? -3.800 -7.248 -7.676 1.00 95.62 96 GLY A N 1
ATOM 768 C CA . GLY A 1 96 ? -2.882 -8.174 -8.344 1.00 95.62 96 GLY A CA 1
ATOM 769 C C . GLY A 1 96 ? -2.927 -8.067 -9.868 1.00 95.62 96 GLY A C 1
ATOM 770 O O . GLY A 1 96 ? -1.890 -7.884 -10.494 1.00 95.62 96 GLY A O 1
ATOM 771 N N . GLU A 1 97 ? -4.126 -8.028 -10.455 1.00 95.00 97 GLU A N 1
ATOM 772 C CA . GLU A 1 97 ? -4.288 -7.891 -11.911 1.00 95.00 97 GLU A CA 1
ATOM 773 C C . GLU A 1 97 ? -3.708 -6.575 -12.457 1.00 95.00 97 GLU A C 1
ATOM 775 O O . GLU A 1 97 ? -3.107 -6.557 -13.530 1.00 95.00 97 GLU A O 1
ATOM 780 N N . TYR A 1 98 ? -3.831 -5.469 -11.712 1.00 95.50 98 TYR A N 1
ATOM 781 C CA . TYR A 1 98 ? -3.221 -4.195 -12.105 1.00 95.50 98 TYR A CA 1
ATOM 782 C C . TYR A 1 98 ? -1.698 -4.271 -12.049 1.00 95.50 98 TYR A C 1
ATOM 784 O O . TYR A 1 98 ? -1.030 -3.711 -12.913 1.00 95.50 98 TYR A O 1
ATOM 792 N N . VAL A 1 99 ? -1.148 -4.945 -11.035 1.00 94.62 99 VAL A N 1
ATOM 793 C CA . VAL A 1 99 ? 0.301 -5.121 -10.886 1.00 94.62 99 VAL A CA 1
ATOM 794 C C . VAL A 1 99 ? 0.847 -5.922 -12.060 1.00 94.62 99 VAL A C 1
ATOM 796 O O . VAL A 1 99 ? 1.774 -5.455 -12.717 1.00 94.62 99 VAL A O 1
ATOM 799 N N . ASP A 1 100 ? 0.219 -7.053 -12.380 1.00 93.94 100 ASP A N 1
ATOM 800 C CA . ASP A 1 100 ? 0.612 -7.906 -13.504 1.00 93.94 100 ASP A CA 1
ATOM 801 C C . ASP A 1 100 ? 0.560 -7.145 -14.837 1.00 93.94 100 ASP A C 1
ATOM 803 O O . ASP A 1 100 ? 1.492 -7.212 -15.641 1.00 93.94 100 ASP A O 1
ATOM 807 N N . GLU A 1 101 ? -0.494 -6.355 -15.067 1.00 94.88 101 GLU A N 1
ATOM 808 C CA . GLU A 1 101 ? -0.627 -5.556 -16.288 1.00 94.88 101 GLU A CA 1
ATOM 809 C C .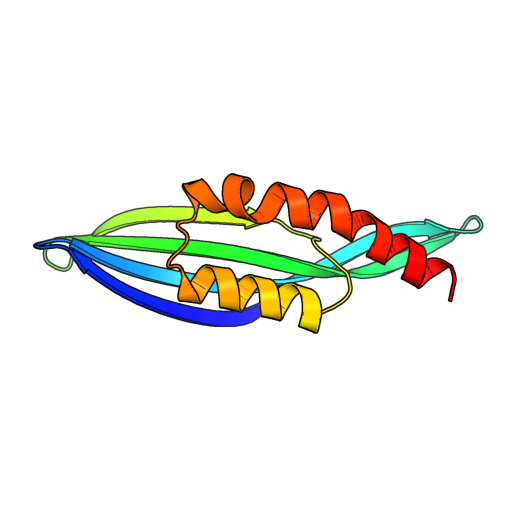 GLU A 1 101 ? 0.411 -4.422 -16.375 1.00 94.88 101 GLU A C 1
ATOM 811 O O . GLU A 1 101 ? 0.782 -3.994 -17.472 1.00 94.88 101 GLU A O 1
ATOM 816 N N . TRP A 1 102 ? 0.855 -3.878 -15.239 1.00 96.25 102 TRP A N 1
ATOM 817 C CA . TRP A 1 102 ? 1.698 -2.679 -15.190 1.00 96.25 102 TRP A CA 1
ATOM 818 C C . TRP A 1 102 ? 3.193 -2.975 -15.110 1.00 96.25 102 TRP A C 1
ATOM 820 O O . TRP A 1 102 ? 3.980 -2.039 -15.248 1.00 96.25 102 TRP A O 1
ATOM 830 N N . VAL A 1 103 ? 3.604 -4.245 -15.024 1.00 91.31 103 VAL A N 1
ATOM 831 C CA . VAL A 1 103 ? 5.015 -4.649 -15.181 1.00 91.31 103 VAL A CA 1
ATOM 832 C C . VAL A 1 103 ? 5.625 -4.066 -16.464 1.00 91.31 103 VAL A C 1
ATOM 834 O O . VAL A 1 103 ? 6.740 -3.550 -16.444 1.00 91.31 103 VAL A O 1
ATOM 837 N N . ARG A 1 104 ? 4.862 -4.027 -17.562 1.00 91.94 104 ARG A N 1
ATOM 838 C CA . ARG A 1 104 ? 5.302 -3.441 -18.843 1.00 91.94 104 ARG A CA 1
ATOM 839 C C . ARG A 1 104 ? 5.657 -1.952 -18.774 1.00 91.94 104 ARG A C 1
ATOM 841 O O . ARG A 1 104 ? 6.350 -1.449 -19.651 1.00 91.94 104 ARG A O 1
ATOM 848 N N . ASP A 1 105 ? 5.177 -1.221 -17.764 1.00 93.38 105 ASP A N 1
ATOM 849 C CA . ASP A 1 105 ? 5.504 0.200 -17.612 1.00 93.38 105 ASP A CA 1
ATOM 850 C C . ASP A 1 105 ? 7.011 0.411 -17.395 1.00 93.38 105 ASP A C 1
ATOM 852 O O . ASP A 1 105 ? 7.522 1.489 -17.696 1.00 93.38 105 ASP A O 1
ATOM 856 N N . PHE A 1 106 ? 7.716 -0.587 -16.854 1.00 91.56 106 PHE A N 1
ATOM 857 C CA . PHE A 1 106 ? 9.156 -0.522 -16.624 1.00 91.56 106 PHE A CA 1
ATOM 858 C C . PHE A 1 106 ? 9.960 -0.669 -17.918 1.00 91.56 106 PHE A C 1
ATOM 860 O O . PHE A 1 106 ? 10.933 0.064 -18.101 1.00 91.56 106 PHE A O 1
ATOM 867 N N . ASP A 1 107 ? 9.521 -1.534 -18.835 1.00 88.50 107 ASP A N 1
ATOM 868 C CA . ASP A 1 107 ? 10.145 -1.696 -20.154 1.00 88.50 107 ASP A CA 1
ATOM 869 C C . ASP A 1 107 ? 10.023 -0.406 -20.975 1.00 88.50 107 ASP A C 1
ATOM 871 O O . ASP A 1 107 ? 11.001 0.076 -21.544 1.00 88.50 107 ASP A O 1
ATOM 875 N N . LEU A 1 108 ? 8.850 0.240 -20.930 1.00 87.88 108 LEU A N 1
ATOM 876 C CA . LEU A 1 108 ? 8.599 1.512 -21.619 1.00 87.88 108 LEU A CA 1
ATOM 877 C C . LEU A 1 108 ? 9.516 2.654 -21.153 1.00 87.88 108 LEU A C 1
ATOM 879 O O . LEU A 1 108 ? 9.707 3.619 -21.889 1.00 87.88 108 LEU A O 1
ATOM 883 N N . ILE A 1 109 ? 10.068 2.592 -19.938 1.00 85.88 109 ILE A N 1
ATOM 884 C CA . ILE A 1 109 ? 11.058 3.581 -19.485 1.00 85.88 109 ILE A CA 1
ATOM 885 C C . ILE A 1 109 ? 12.426 3.330 -20.108 1.00 85.88 109 ILE A C 1
ATOM 887 O O . ILE A 1 109 ? 13.142 4.290 -20.363 1.00 85.88 109 ILE A O 1
ATOM 891 N N . LEU A 1 110 ? 12.793 2.070 -20.337 1.00 78.31 110 LEU A N 1
ATOM 892 C CA . LEU A 1 110 ? 14.088 1.710 -20.911 1.00 78.31 110 LEU A CA 1
ATOM 893 C C . LEU A 1 110 ? 14.149 1.939 -22.427 1.00 78.31 110 LEU A C 1
ATOM 895 O O . LEU A 1 110 ? 15.230 2.151 -22.970 1.00 78.31 110 LEU A O 1
ATOM 899 N N . GLU A 1 111 ? 13.003 1.899 -23.108 1.00 73.31 111 GLU A N 1
ATOM 900 C CA . GLU A 1 111 ? 12.892 2.148 -24.552 1.00 73.31 111 GLU A CA 1
ATOM 901 C C . GLU A 1 111 ? 12.936 3.641 -24.943 1.00 73.31 111 GLU A C 1
ATOM 903 O O . GLU A 1 111 ? 13.065 3.947 -26.131 1.00 73.31 111 GLU A O 1
ATOM 908 N N . ASN A 1 112 ? 12.842 4.560 -23.973 1.00 56.28 112 ASN A N 1
ATOM 909 C CA . ASN A 1 112 ? 12.894 6.017 -24.170 1.00 56.28 112 ASN A CA 1
ATOM 910 C C . ASN A 1 112 ? 14.253 6.612 -23.777 1.00 56.28 112 ASN A C 1
ATOM 912 O O . ASN A 1 112 ? 14.658 7.600 -24.434 1.00 56.28 112 ASN A O 1
#

Mean predicted aligned error: 3.71 Å